Protein AF-A0A6G1IFL5-F1 (afdb_monomer)

Radius of gyration: 18.35 Å; Cα contacts (8 Å, |Δi|>4): 113; chains: 1; bounding box: 41×38×49 Å

Sequence (129 aa):
MLDAPTVITENIAAHLDHEDILNFRLVSHALRDRSLHAFAQRCFENVFLFLQPDALHDLEEIARHPKFAASVQKLTVSNDRIHAAIKPPAAEVVLEKCFAEIAMAQVDSDWDVTILTEVLSLLRNLKTV

Nearest PDB structures (foldseek):
  7pnw-assembly1_B  TM=2.676E-01  e=6.618E+00  Mus musculus
  3j9z-assembly1_SB  TM=1.979E-01  e=5.562E+00  Escherichia coli

Foldseek 3Di:
DPPDDLVVLLVVLLPDDPVRNVVQLVVDVVSVVSNVLSCLLVVACEAEAEPDPVRLVVLLVLLPDPRNLANHAHYHYDPDPCPPPDDDPPVCVVVVVVVVVVVVVPPPVCPSVVSVVVSVVSNPNYDDD

Structure (mmCIF, N/CA/C/O backbone):
data_AF-A0A6G1IFL5-F1
#
_entry.id   AF-A0A6G1IFL5-F1
#
loop_
_atom_site.group_PDB
_atom_site.id
_atom_site.type_symbol
_atom_site.label_atom_id
_atom_site.label_alt_id
_atom_site.label_comp_id
_atom_site.label_asym_id
_atom_site.label_entity_id
_atom_site.label_seq_id
_atom_site.pdbx_PDB_ins_code
_atom_site.Cartn_x
_atom_site.Cartn_y
_atom_site.Cartn_z
_atom_site.occupancy
_atom_site.B_iso_or_equiv
_atom_site.auth_seq_id
_atom_site.auth_comp_id
_atom_site.auth_asym_id
_atom_site.auth_atom_id
_atom_site.pdbx_PDB_model_num
ATOM 1 N N . MET A 1 1 ? -23.951 -6.718 13.924 1.00 55.25 1 MET A N 1
ATOM 2 C CA . MET A 1 1 ? -22.826 -5.834 13.549 1.00 55.25 1 MET A CA 1
ATOM 3 C C . MET A 1 1 ? -21.797 -5.935 14.668 1.00 55.25 1 MET A C 1
ATOM 5 O O . MET A 1 1 ? -22.212 -5.826 15.814 1.00 55.25 1 MET A O 1
ATOM 9 N N . LEU A 1 2 ? -20.526 -6.251 14.387 1.00 63.72 2 LEU A N 1
ATOM 10 C CA . LEU A 1 2 ? -19.499 -6.326 15.438 1.00 63.72 2 LEU A CA 1
ATOM 11 C C . LEU A 1 2 ? -19.177 -4.904 15.913 1.00 63.72 2 LEU A C 1
ATOM 13 O O . LEU A 1 2 ? -18.606 -4.119 15.158 1.00 63.72 2 LEU A O 1
ATOM 17 N N . ASP A 1 3 ? -19.536 -4.568 17.148 1.00 73.50 3 ASP A N 1
ATOM 18 C CA . ASP A 1 3 ? -19.325 -3.228 17.708 1.00 73.50 3 ASP A CA 1
ATOM 19 C C . ASP A 1 3 ? -17.993 -3.120 18.470 1.00 73.50 3 ASP A C 1
ATOM 21 O O . ASP A 1 3 ? -17.891 -2.557 19.556 1.00 73.50 3 ASP A O 1
ATOM 25 N N . ALA A 1 4 ? -16.946 -3.729 17.907 1.00 77.62 4 ALA A N 1
ATOM 26 C CA . ALA A 1 4 ? -15.619 -3.704 18.502 1.00 77.62 4 ALA A CA 1
ATOM 27 C C . ALA A 1 4 ? -14.980 -2.308 18.340 1.00 77.62 4 ALA A C 1
ATOM 29 O O . ALA A 1 4 ? -15.004 -1.759 17.231 1.00 77.62 4 ALA A O 1
ATOM 30 N N . PRO A 1 5 ? -14.364 -1.738 19.393 1.00 87.94 5 PRO A N 1
ATOM 31 C CA . PRO A 1 5 ? -13.596 -0.499 19.298 1.00 87.94 5 PRO A CA 1
ATOM 32 C C . PRO A 1 5 ? -12.544 -0.531 18.179 1.00 87.94 5 PRO A C 1
ATOM 34 O O . PRO A 1 5 ? -11.981 -1.587 17.874 1.00 87.94 5 PRO A O 1
ATOM 37 N N . THR A 1 6 ? -12.231 0.635 17.602 1.00 88.25 6 THR A N 1
ATOM 38 C CA . THR A 1 6 ? -11.237 0.772 16.519 1.00 88.25 6 THR A CA 1
ATOM 39 C C . THR A 1 6 ? -9.898 0.149 16.894 1.00 88.25 6 THR A C 1
ATOM 41 O O . THR A 1 6 ? -9.395 -0.671 16.141 1.00 88.25 6 THR A O 1
ATOM 44 N N . VAL A 1 7 ? -9.393 0.423 18.100 1.00 89.25 7 VAL A N 1
ATOM 45 C CA . VAL A 1 7 ? -8.111 -0.116 18.590 1.00 89.25 7 VAL A CA 1
ATOM 46 C C . VAL A 1 7 ? -8.089 -1.648 18.588 1.00 89.25 7 VAL A C 1
ATOM 48 O O . VAL A 1 7 ? -7.100 -2.263 18.204 1.00 89.25 7 VAL A O 1
ATOM 51 N N . ILE A 1 8 ? -9.195 -2.289 18.983 1.00 90.94 8 ILE A N 1
ATOM 52 C CA . ILE A 1 8 ? -9.294 -3.756 18.960 1.00 90.94 8 ILE A CA 1
ATOM 53 C C . ILE A 1 8 ? -9.325 -4.254 17.513 1.00 90.94 8 ILE A C 1
ATOM 55 O O . ILE A 1 8 ? -8.661 -5.230 17.180 1.00 90.94 8 ILE A O 1
ATOM 59 N N . THR A 1 9 ? -10.060 -3.561 16.644 1.00 91.31 9 THR A N 1
ATOM 60 C CA . THR A 1 9 ? -10.176 -3.903 15.220 1.00 91.31 9 THR A CA 1
ATOM 61 C C . THR A 1 9 ? -8.832 -3.789 14.494 1.00 91.31 9 THR A C 1
ATOM 63 O O . THR A 1 9 ? -8.488 -4.666 13.707 1.00 91.31 9 THR A O 1
ATOM 66 N N . GLU A 1 10 ? -8.056 -2.743 14.781 1.00 90.38 10 GLU A N 1
ATOM 67 C CA . GLU A 1 10 ? -6.705 -2.546 14.247 1.00 90.38 10 GLU A CA 1
ATOM 68 C C . GLU A 1 10 ? -5.745 -3.622 14.744 1.00 90.38 10 GLU A C 1
ATOM 70 O O . GLU A 1 10 ? -5.026 -4.205 13.938 1.00 90.38 10 GLU A O 1
ATOM 75 N N . ASN A 1 11 ? -5.784 -3.948 16.040 1.00 89.88 11 ASN A N 1
ATOM 76 C CA . ASN A 1 11 ? -4.959 -5.015 16.598 1.00 89.88 11 ASN A CA 1
ATOM 77 C C . ASN A 1 11 ? -5.277 -6.374 15.975 1.00 89.88 11 ASN A C 1
ATOM 79 O O . ASN A 1 11 ? -4.355 -7.116 15.658 1.00 89.88 11 ASN A O 1
ATOM 83 N N . ILE A 1 12 ? -6.555 -6.702 15.763 1.00 90.62 12 ILE A N 1
ATOM 84 C CA . ILE A 1 12 ? -6.931 -7.935 15.060 1.00 90.62 12 ILE A CA 1
ATOM 85 C C . ILE A 1 12 ? -6.359 -7.904 13.643 1.00 90.62 12 ILE A C 1
ATOM 87 O O . ILE A 1 12 ? -5.624 -8.813 13.271 1.00 90.62 12 ILE A O 1
ATOM 91 N N . ALA A 1 13 ? -6.626 -6.836 12.884 1.00 89.31 13 ALA A N 1
ATOM 92 C CA . ALA A 1 13 ? -6.159 -6.700 11.506 1.00 89.31 13 ALA A CA 1
ATOM 93 C C . ALA A 1 13 ? -4.629 -6.800 11.383 1.00 89.31 13 ALA A C 1
ATOM 95 O O . ALA A 1 13 ? -4.134 -7.392 10.429 1.00 89.31 13 ALA A O 1
ATOM 96 N N . ALA A 1 14 ? -3.879 -6.290 12.363 1.00 87.00 14 ALA A N 1
ATOM 97 C CA . ALA A 1 14 ? -2.423 -6.385 12.392 1.00 87.00 14 ALA A CA 1
ATOM 98 C C . ALA A 1 14 ? -1.904 -7.836 12.477 1.00 87.00 14 ALA A C 1
ATOM 100 O O . ALA A 1 14 ? -0.802 -8.099 12.000 1.00 87.00 14 ALA A O 1
ATOM 101 N N . HIS A 1 15 ? -2.689 -8.770 13.029 1.00 90.00 15 HIS A N 1
ATOM 102 C CA . HIS A 1 15 ? -2.304 -10.175 13.228 1.00 90.00 15 HIS A CA 1
ATOM 103 C C . HIS A 1 15 ? -2.894 -11.149 12.195 1.00 90.00 15 HIS A C 1
ATOM 105 O O . HIS A 1 15 ? -2.492 -12.309 12.178 1.00 90.00 15 HIS A O 1
ATOM 111 N N . LEU A 1 16 ? -3.821 -10.709 11.337 1.00 86.69 16 LEU A N 1
ATOM 112 C CA . LEU A 1 16 ? -4.363 -11.535 10.246 1.00 86.69 16 LEU A CA 1
ATOM 113 C C . LEU A 1 16 ? -3.301 -11.789 9.177 1.00 86.69 16 LEU A C 1
ATOM 115 O O . LEU A 1 16 ? -2.374 -11.001 9.055 1.00 86.69 16 LEU A O 1
ATOM 119 N N . ASP A 1 17 ? -3.387 -12.848 8.380 1.00 85.12 17 ASP A N 1
ATOM 120 C CA . ASP A 1 17 ? -2.519 -12.972 7.204 1.00 85.12 17 ASP A CA 1
ATOM 121 C C . ASP A 1 17 ? -2.990 -12.067 6.037 1.00 85.12 17 ASP A C 1
ATOM 123 O O . ASP A 1 17 ? -3.907 -11.254 6.186 1.00 85.12 17 ASP A O 1
ATOM 127 N N . HIS A 1 18 ? -2.303 -12.126 4.889 1.00 79.56 18 HIS A N 1
ATOM 128 C CA . HIS A 1 18 ? -2.622 -11.268 3.740 1.00 79.56 18 HIS A CA 1
ATOM 129 C C . HIS A 1 18 ? -3.994 -11.559 3.120 1.00 79.56 18 HIS A C 1
ATOM 131 O O . HIS A 1 18 ? -4.630 -10.637 2.613 1.00 79.56 18 HIS A O 1
ATOM 137 N N . GLU A 1 19 ? -4.451 -12.807 3.146 1.00 84.94 19 GLU A N 1
ATOM 138 C CA . GLU A 1 19 ? -5.742 -13.183 2.573 1.00 84.94 19 GLU A CA 1
ATOM 139 C C . GLU A 1 19 ? -6.868 -12.870 3.568 1.00 84.94 19 GLU A C 1
ATOM 141 O O . GLU A 1 19 ? -7.878 -12.247 3.226 1.00 84.94 19 GLU A O 1
ATOM 146 N N . ASP A 1 20 ? -6.642 -13.181 4.841 1.00 87.69 20 ASP A N 1
ATOM 147 C CA . ASP A 1 20 ? -7.577 -12.938 5.928 1.00 87.69 20 ASP A CA 1
ATOM 148 C C . ASP A 1 20 ? -7.852 -11.452 6.140 1.00 87.69 20 ASP A C 1
ATOM 150 O O . ASP A 1 20 ? -9.000 -11.074 6.376 1.00 87.69 20 ASP A O 1
ATOM 154 N N . ILE A 1 21 ? -6.846 -10.575 6.027 1.00 86.62 21 ILE A N 1
ATOM 155 C CA . ILE A 1 21 ? -7.070 -9.130 6.187 1.00 86.62 21 ILE A CA 1
ATOM 156 C C . ILE A 1 21 ? -7.964 -8.565 5.075 1.00 86.62 21 ILE A C 1
ATOM 158 O O . ILE A 1 21 ? -8.761 -7.657 5.329 1.00 86.62 21 ILE A O 1
ATOM 162 N N . LEU A 1 22 ? -7.886 -9.109 3.858 1.00 87.44 22 LEU A N 1
ATOM 163 C CA . LEU A 1 22 ? -8.767 -8.725 2.755 1.00 87.44 22 LEU A CA 1
ATOM 164 C C . LEU A 1 22 ? -10.190 -9.205 3.027 1.00 87.44 22 LEU A C 1
ATOM 166 O O . LEU A 1 22 ? -11.121 -8.396 3.017 1.00 87.44 22 LEU A O 1
ATOM 170 N N . ASN A 1 23 ? -10.345 -10.485 3.367 1.00 90.62 23 ASN A N 1
ATOM 171 C CA . ASN A 1 23 ? -11.636 -11.074 3.715 1.00 90.62 23 ASN A CA 1
ATOM 172 C C . ASN A 1 23 ? -12.297 -10.317 4.873 1.00 90.62 23 ASN A C 1
ATOM 174 O O . ASN A 1 23 ? -13.453 -9.905 4.775 1.00 90.62 23 ASN A O 1
ATOM 178 N N . PHE A 1 24 ? -11.540 -10.010 5.924 1.00 88.62 24 PHE A N 1
ATOM 179 C CA . PHE A 1 24 ? -11.983 -9.228 7.075 1.00 88.62 24 PHE A CA 1
ATOM 180 C C . PHE A 1 24 ? -12.533 -7.847 6.688 1.00 88.62 24 PHE A C 1
ATOM 182 O O . PHE A 1 24 ? -13.569 -7.409 7.196 1.00 88.62 24 PHE A O 1
ATOM 189 N N . ARG A 1 25 ? -11.878 -7.163 5.744 1.00 89.12 25 ARG A N 1
ATOM 190 C CA . ARG A 1 25 ? -12.291 -5.845 5.229 1.00 89.12 25 ARG A CA 1
ATOM 191 C C . ARG A 1 25 ? -13.489 -5.908 4.280 1.00 89.12 25 ARG A C 1
ATOM 193 O O . ARG A 1 25 ? -14.144 -4.884 4.062 1.00 89.12 25 ARG A O 1
ATOM 200 N N . LEU A 1 26 ? -13.780 -7.072 3.703 1.00 91.69 26 LEU A N 1
ATOM 201 C CA . LEU A 1 26 ? -14.953 -7.293 2.854 1.00 91.69 26 LEU A CA 1
ATOM 202 C C . LEU A 1 26 ? -16.223 -7.556 3.668 1.00 91.69 26 LEU A C 1
ATOM 204 O O . LEU A 1 26 ? -17.309 -7.228 3.198 1.00 91.69 26 LEU A O 1
ATOM 208 N N . VAL A 1 27 ? -16.099 -8.056 4.904 1.00 91.12 27 VAL A N 1
ATOM 209 C CA . VAL A 1 27 ? -17.249 -8.364 5.774 1.00 91.12 27 VAL A CA 1
ATOM 210 C C . VAL A 1 27 ? -18.129 -7.137 6.045 1.00 91.12 27 VAL A C 1
ATOM 212 O O . VAL A 1 27 ? -19.351 -7.260 6.103 1.00 91.12 27 VAL A O 1
ATOM 215 N N . SER A 1 28 ? -17.546 -5.947 6.245 1.00 90.94 28 SER A N 1
ATOM 216 C CA . SER A 1 28 ? -18.334 -4.715 6.406 1.00 90.94 28 SER A CA 1
ATOM 217 C C . SER A 1 28 ? -17.531 -3.434 6.172 1.00 90.94 28 SER A C 1
ATOM 219 O O . SER A 1 28 ? -16.324 -3.386 6.417 1.00 90.94 28 SER A O 1
ATOM 221 N N . HIS A 1 29 ? -18.233 -2.355 5.806 1.00 90.88 29 HIS A N 1
ATOM 222 C CA . HIS A 1 29 ? -17.657 -1.008 5.708 1.00 90.88 29 HIS A CA 1
ATOM 223 C C . HIS A 1 29 ? -17.023 -0.540 7.027 1.00 90.88 29 HIS A C 1
ATOM 225 O O . HIS A 1 29 ? -15.928 0.008 7.017 1.00 90.88 29 HIS A O 1
ATOM 231 N N . ALA A 1 30 ? -17.646 -0.839 8.172 1.00 90.81 30 ALA A N 1
ATOM 232 C CA . ALA A 1 30 ? -17.105 -0.458 9.476 1.00 90.81 30 ALA A CA 1
ATOM 233 C C . ALA A 1 30 ? -15.745 -1.118 9.760 1.00 90.81 30 ALA A C 1
ATOM 235 O O . ALA A 1 30 ? -14.819 -0.448 10.211 1.00 90.81 30 ALA A O 1
ATOM 236 N N . LEU A 1 31 ? -15.600 -2.417 9.468 1.00 90.19 31 LEU A N 1
ATOM 237 C CA . LEU A 1 31 ? -14.320 -3.116 9.622 1.00 90.19 31 LEU A CA 1
ATOM 238 C C . LEU A 1 31 ? -13.280 -2.605 8.626 1.00 90.19 31 LEU A C 1
ATOM 240 O O . LEU A 1 31 ? -12.119 -2.431 8.996 1.00 90.19 31 LEU A O 1
ATOM 244 N N . ARG A 1 32 ? -13.689 -2.305 7.388 1.00 90.69 32 ARG A N 1
ATOM 245 C CA . ARG A 1 32 ? -12.820 -1.695 6.374 1.00 90.69 32 ARG A CA 1
ATOM 246 C C . ARG A 1 32 ? -12.241 -0.363 6.842 1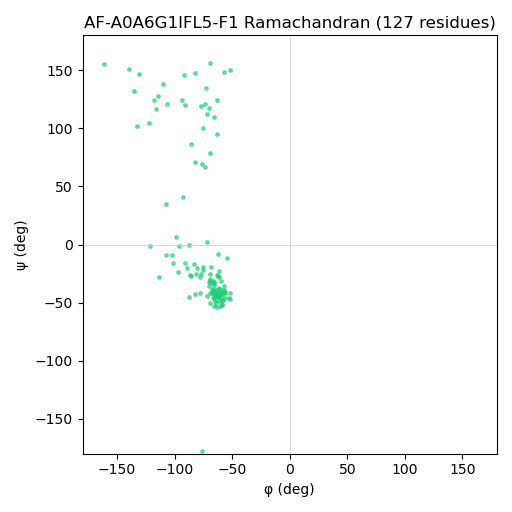.00 90.69 32 ARG A C 1
ATOM 248 O O . ARG A 1 32 ? -11.032 -0.160 6.725 1.00 90.69 32 ARG A O 1
ATOM 255 N N . ASP A 1 33 ? -13.078 0.513 7.383 1.00 90.88 33 ASP A N 1
ATOM 256 C CA . ASP A 1 33 ? -12.663 1.847 7.815 1.00 90.88 33 ASP A CA 1
ATOM 257 C C . ASP A 1 33 ? -11.805 1.785 9.078 1.00 90.88 33 ASP A C 1
ATOM 259 O O . ASP A 1 33 ? -10.753 2.421 9.143 1.00 90.88 33 ASP A O 1
ATOM 263 N N . ARG A 1 34 ? -12.213 0.969 10.058 1.00 91.50 34 ARG A N 1
ATOM 264 C CA . ARG A 1 34 ? -11.499 0.816 11.333 1.00 91.50 34 ARG A CA 1
ATOM 265 C C . ARG A 1 34 ? -10.146 0.124 11.179 1.00 91.50 34 ARG A C 1
ATOM 267 O O . ARG A 1 34 ? -9.229 0.465 11.899 1.00 91.50 34 ARG A O 1
ATOM 274 N N . SER A 1 35 ? -9.996 -0.818 10.248 1.00 91.19 35 SER A N 1
ATOM 275 C CA . SER A 1 35 ? -8.713 -1.507 10.004 1.00 91.19 35 SER A CA 1
ATOM 276 C C . SER A 1 35 ? -7.798 -0.784 9.013 1.00 91.19 35 SER A C 1
ATOM 278 O O . SER A 1 35 ? -6.721 -1.282 8.696 1.00 91.19 35 SER A O 1
ATOM 280 N N . LEU A 1 36 ? -8.225 0.359 8.468 1.00 90.38 36 LEU A N 1
ATOM 281 C CA . LEU A 1 36 ? -7.563 0.995 7.331 1.00 90.38 36 LEU A CA 1
ATOM 282 C C . LEU A 1 36 ? -6.119 1.394 7.614 1.00 90.38 36 LEU A C 1
ATOM 284 O O . LEU A 1 36 ? -5.290 1.260 6.722 1.00 90.38 36 LEU A O 1
ATOM 288 N N . HIS A 1 37 ? -5.819 1.858 8.826 1.00 91.06 37 HIS A N 1
ATOM 289 C CA . HIS A 1 37 ? -4.460 2.228 9.200 1.00 91.06 37 HIS A CA 1
ATOM 290 C C . HIS A 1 37 ? -3.530 1.008 9.231 1.00 91.06 37 HIS A C 1
ATOM 292 O O . HIS A 1 37 ? -2.525 0.994 8.524 1.00 91.06 37 HIS A O 1
ATOM 298 N N . ALA A 1 38 ? -3.917 -0.040 9.967 1.00 88.31 38 ALA A N 1
ATOM 299 C CA . ALA A 1 38 ? -3.158 -1.287 10.060 1.00 88.31 38 ALA A CA 1
ATOM 300 C C . ALA A 1 38 ? -2.974 -1.957 8.686 1.00 88.31 38 ALA A C 1
ATOM 302 O O . ALA A 1 38 ? -1.877 -2.395 8.346 1.00 88.31 38 ALA A O 1
ATOM 303 N N . PHE A 1 39 ? -4.030 -1.980 7.865 1.00 89.88 39 PHE A N 1
ATOM 304 C CA . PHE A 1 39 ? -3.967 -2.475 6.490 1.00 89.88 39 PHE A CA 1
ATOM 305 C C . PHE A 1 39 ? -2.993 -1.657 5.640 1.00 89.88 39 PHE A C 1
ATOM 307 O O . PHE A 1 39 ? -2.145 -2.225 4.959 1.00 89.88 39 PHE A O 1
ATOM 314 N N . ALA A 1 40 ? -3.094 -0.326 5.692 1.00 88.75 40 ALA A N 1
ATOM 315 C CA . ALA A 1 40 ? -2.281 0.543 4.857 1.00 88.75 40 ALA A CA 1
ATOM 316 C C . ALA A 1 40 ? -0.790 0.441 5.196 1.00 88.75 40 ALA A C 1
ATOM 318 O O . ALA A 1 40 ? 0.026 0.304 4.288 1.00 88.75 40 ALA A O 1
ATOM 319 N N . GLN A 1 41 ? -0.442 0.442 6.487 1.00 87.44 41 GLN A N 1
ATOM 320 C CA . GLN A 1 41 ? 0.935 0.220 6.924 1.00 87.44 41 GLN A CA 1
ATOM 321 C C . GLN A 1 41 ? 1.441 -1.134 6.436 1.00 87.44 41 GLN A C 1
ATOM 323 O O . GLN A 1 41 ? 2.457 -1.209 5.762 1.00 87.44 41 GLN A O 1
ATOM 328 N N . ARG A 1 42 ? 0.705 -2.212 6.692 1.00 84.31 42 ARG A N 1
ATOM 329 C CA . ARG A 1 42 ? 1.201 -3.549 6.379 1.00 84.31 42 ARG A CA 1
ATOM 330 C C . ARG A 1 42 ? 1.338 -3.830 4.881 1.00 84.31 42 ARG A C 1
ATOM 332 O O . ARG A 1 42 ? 2.289 -4.489 4.475 1.00 84.31 42 ARG A O 1
ATOM 339 N N . CYS A 1 43 ? 0.378 -3.385 4.076 1.00 84.62 43 CYS A N 1
ATOM 340 C CA . CYS A 1 43 ? 0.339 -3.698 2.649 1.00 84.62 43 CYS A CA 1
ATOM 341 C C . CYS A 1 43 ? 1.149 -2.723 1.794 1.00 84.62 43 CYS A C 1
ATOM 343 O O . CYS A 1 43 ? 1.595 -3.114 0.721 1.00 84.62 43 CYS A O 1
ATOM 345 N N . PHE A 1 44 ? 1.335 -1.478 2.244 1.00 89.25 44 PHE A N 1
ATOM 346 C CA . PHE A 1 44 ? 1.951 -0.436 1.422 1.00 89.25 44 PHE A CA 1
ATOM 347 C C . PHE A 1 44 ? 3.21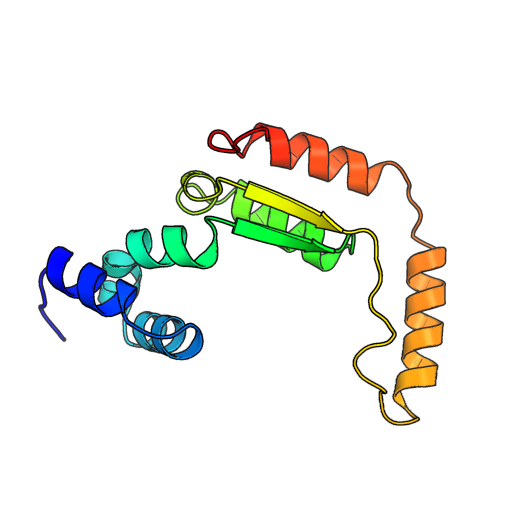8 0.170 2.022 1.00 89.25 44 PHE A C 1
ATOM 349 O O . PHE A 1 44 ? 3.829 0.989 1.350 1.00 89.25 44 PHE A O 1
ATOM 356 N N . GLU A 1 45 ? 3.675 -0.223 3.220 1.00 88.75 45 GLU A N 1
ATOM 357 C CA . GLU A 1 45 ? 4.952 0.272 3.767 1.00 88.75 45 GLU A CA 1
ATOM 358 C C . GLU A 1 45 ? 6.134 0.004 2.833 1.00 88.75 45 GLU A C 1
ATOM 360 O O . GLU A 1 45 ? 6.970 0.889 2.624 1.00 88.75 45 GLU A O 1
ATOM 365 N N . ASN A 1 46 ? 6.160 -1.183 2.226 1.00 87.88 46 ASN A N 1
ATOM 366 C CA . ASN A 1 46 ? 7.146 -1.577 1.231 1.00 87.88 46 ASN A CA 1
ATOM 367 C C . ASN A 1 46 ? 6.428 -1.958 -0.065 1.00 87.88 46 ASN A C 1
ATOM 369 O O . ASN A 1 46 ? 5.854 -3.041 -0.158 1.00 87.88 46 ASN A O 1
ATOM 373 N N . VAL A 1 47 ? 6.481 -1.083 -1.066 1.00 86.75 47 VAL A N 1
ATOM 374 C CA . VAL A 1 47 ? 5.937 -1.356 -2.399 1.00 86.75 47 VAL A CA 1
ATOM 375 C C . VAL A 1 47 ? 7.055 -1.899 -3.279 1.00 86.75 47 VAL A C 1
ATOM 377 O O . VAL A 1 47 ? 8.104 -1.271 -3.436 1.00 86.75 47 VAL A O 1
ATOM 380 N N . PHE A 1 48 ? 6.832 -3.078 -3.846 1.00 84.88 48 PHE A N 1
ATOM 381 C CA . PHE A 1 48 ? 7.704 -3.684 -4.842 1.00 84.88 48 PHE A CA 1
ATOM 382 C C . PHE A 1 48 ? 6.938 -3.774 -6.157 1.00 84.88 48 PHE A C 1
ATOM 384 O O . PHE A 1 48 ? 5.831 -4.309 -6.175 1.00 84.88 48 PHE A O 1
ATOM 391 N N . LEU A 1 49 ? 7.519 -3.268 -7.241 1.00 81.75 49 LEU A N 1
ATOM 392 C CA . LEU A 1 49 ? 6.900 -3.329 -8.560 1.00 81.75 49 LEU A CA 1
ATOM 393 C C . LEU A 1 49 ? 7.915 -3.647 -9.648 1.00 81.75 49 LEU A C 1
ATOM 395 O O . LEU A 1 49 ? 9.095 -3.297 -9.560 1.00 81.75 49 LEU A O 1
ATOM 399 N N . PHE A 1 50 ? 7.413 -4.289 -10.694 1.00 80.44 50 PHE A N 1
ATO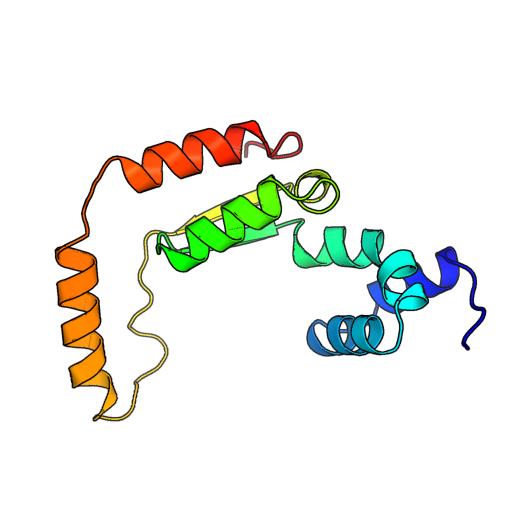M 400 C CA . PHE A 1 50 ? 8.118 -4.438 -11.956 1.00 80.44 50 PHE A CA 1
ATOM 401 C C . PHE A 1 50 ? 7.742 -3.279 -12.880 1.00 80.44 50 PHE A C 1
ATOM 403 O O . PHE A 1 50 ? 6.605 -2.817 -12.835 1.00 80.44 50 PHE A O 1
ATOM 410 N N . LEU A 1 51 ? 8.672 -2.814 -13.717 1.00 78.38 51 LEU A N 1
ATOM 411 C CA . LEU A 1 51 ? 8.394 -1.801 -14.746 1.00 78.38 51 LEU A CA 1
ATOM 412 C C . LEU A 1 51 ? 7.498 -2.384 -15.848 1.00 78.38 51 LEU A C 1
ATOM 414 O O . LEU A 1 51 ? 7.954 -2.808 -16.908 1.00 78.38 51 LEU A O 1
ATOM 418 N N . GLN A 1 52 ? 6.208 -2.468 -15.546 1.00 80.19 52 GLN A N 1
ATOM 419 C CA . GLN A 1 52 ? 5.144 -2.900 -16.438 1.00 80.19 52 GLN A CA 1
ATOM 420 C C . GLN A 1 52 ? 4.006 -1.874 -16.364 1.00 80.19 52 GLN A C 1
ATOM 422 O O . GLN A 1 52 ? 3.775 -1.332 -15.281 1.00 80.19 52 GLN A O 1
ATOM 427 N N . PRO A 1 53 ? 3.270 -1.634 -17.465 1.00 79.12 53 PRO A N 1
ATOM 428 C CA . PRO A 1 53 ? 2.216 -0.620 -17.498 1.00 79.12 53 PRO A CA 1
ATOM 429 C C . PRO A 1 53 ? 1.193 -0.754 -16.362 1.00 79.12 53 PRO A C 1
ATOM 431 O O . PRO A 1 53 ? 0.923 0.224 -15.671 1.00 79.12 53 PRO A O 1
ATOM 434 N N . ASP A 1 54 ? 0.699 -1.969 -16.108 1.00 79.69 54 ASP A N 1
ATOM 435 C CA . ASP A 1 54 ? -0.297 -2.221 -15.056 1.00 79.69 54 ASP A CA 1
ATOM 436 C C . ASP A 1 54 ? 0.263 -1.924 -13.657 1.00 79.69 54 ASP A C 1
ATOM 438 O O . ASP A 1 54 ? -0.385 -1.280 -12.839 1.00 79.69 54 ASP A O 1
ATOM 442 N N . ALA A 1 55 ? 1.515 -2.307 -13.399 1.00 79.19 55 ALA A N 1
ATOM 443 C CA . ALA A 1 55 ? 2.160 -2.073 -12.110 1.00 79.19 55 ALA A CA 1
ATOM 444 C C . ALA A 1 55 ? 2.468 -0.583 -11.862 1.00 79.19 55 ALA A C 1
ATOM 446 O O . ALA A 1 55 ? 2.439 -0.120 -10.720 1.00 79.19 55 ALA A O 1
ATOM 447 N N . LEU A 1 56 ? 2.757 0.178 -12.923 1.00 84.12 56 LEU A N 1
ATOM 448 C CA . LEU A 1 56 ? 2.902 1.633 -12.851 1.00 84.12 56 LEU A CA 1
ATOM 449 C C . LEU A 1 56 ? 1.557 2.323 -12.608 1.00 84.12 56 LEU A C 1
ATOM 451 O O . LEU A 1 56 ? 1.510 3.296 -11.855 1.00 84.12 56 LEU A O 1
ATOM 455 N N . HIS A 1 57 ? 0.475 1.799 -13.183 1.00 85.88 57 HIS A N 1
ATOM 456 C CA . HIS A 1 57 ? -0.875 2.283 -12.917 1.00 85.88 57 HIS A CA 1
ATOM 457 C C . HIS A 1 57 ? -1.300 2.022 -11.463 1.00 85.88 57 HIS A C 1
ATOM 459 O O . HIS A 1 57 ? -1.724 2.949 -10.776 1.00 85.88 57 HIS A O 1
ATOM 465 N N . ASP A 1 58 ? -1.084 0.811 -10.944 1.00 85.38 58 ASP A N 1
ATOM 466 C CA . ASP A 1 58 ? -1.361 0.481 -9.539 1.00 85.38 58 ASP A CA 1
ATOM 467 C C . ASP A 1 58 ? -0.575 1.395 -8.582 1.00 85.38 58 ASP A C 1
ATOM 469 O O . ASP A 1 58 ? -1.095 1.889 -7.576 1.00 85.38 58 ASP A O 1
ATOM 473 N N . LEU A 1 59 ? 0.694 1.663 -8.905 1.00 87.81 59 LEU A N 1
ATOM 474 C CA . LEU A 1 59 ? 1.532 2.582 -8.141 1.00 87.81 59 LEU A CA 1
ATOM 475 C C . LEU A 1 59 ? 0.979 4.016 -8.163 1.00 87.81 59 LEU A C 1
ATOM 477 O O . LEU A 1 59 ? 0.980 4.693 -7.131 1.00 87.81 59 LEU A O 1
ATOM 481 N N . GLU A 1 60 ? 0.509 4.481 -9.317 1.00 89.62 60 GLU A N 1
ATOM 482 C CA . GLU A 1 60 ? -0.124 5.788 -9.482 1.00 89.62 60 GLU A CA 1
ATOM 483 C C . GLU A 1 60 ? -1.396 5.910 -8.624 1.00 89.62 60 GLU A C 1
ATOM 485 O O . GLU A 1 60 ? -1.577 6.909 -7.917 1.00 89.62 60 GLU A O 1
ATOM 490 N N . GLU A 1 61 ? -2.241 4.876 -8.597 1.00 89.81 61 GLU A N 1
ATOM 491 C CA . GLU A 1 61 ? -3.428 4.830 -7.736 1.00 89.81 61 GLU A CA 1
ATOM 492 C C . GLU A 1 61 ? -3.064 4.867 -6.244 1.00 89.81 61 GLU A C 1
ATOM 494 O O . GLU A 1 61 ? -3.644 5.643 -5.472 1.00 89.81 61 GLU A O 1
ATOM 499 N N . ILE A 1 62 ? -2.060 4.084 -5.829 1.00 89.25 62 ILE A N 1
ATOM 500 C CA . ILE A 1 62 ? -1.551 4.080 -4.449 1.00 89.25 62 ILE A CA 1
ATOM 501 C C . ILE A 1 62 ? -1.047 5.474 -4.059 1.00 89.25 62 ILE A C 1
ATOM 503 O O . ILE A 1 62 ? -1.373 5.963 -2.971 1.00 89.25 62 ILE A O 1
ATOM 507 N N . ALA A 1 63 ? -0.281 6.125 -4.936 1.00 89.88 63 ALA A N 1
ATOM 508 C CA . ALA A 1 63 ? 0.324 7.429 -4.684 1.00 89.88 63 ALA A CA 1
ATOM 509 C C . ALA A 1 63 ? -0.694 8.576 -4.629 1.00 89.88 63 ALA A C 1
ATOM 511 O O . ALA A 1 63 ? -0.500 9.540 -3.886 1.00 89.88 63 ALA A O 1
ATOM 512 N N . ARG A 1 64 ? -1.812 8.471 -5.355 1.00 91.88 64 ARG A N 1
ATOM 513 C CA . ARG A 1 64 ? -2.924 9.431 -5.261 1.00 91.88 64 ARG A CA 1
ATOM 514 C C . ARG A 1 64 ? -3.838 9.169 -4.067 1.00 91.88 64 ARG A C 1
ATOM 516 O O . ARG A 1 64 ? -4.551 10.076 -3.630 1.00 91.88 64 ARG A O 1
ATOM 523 N N . HIS A 1 65 ? -3.825 7.961 -3.503 1.00 90.94 65 HIS A N 1
ATOM 524 C CA . HIS A 1 65 ? -4.687 7.630 -2.378 1.00 90.94 65 HIS A CA 1
ATOM 525 C C . HIS A 1 65 ? -4.158 8.230 -1.056 1.00 90.94 65 HIS A C 1
ATOM 527 O O . HIS A 1 65 ? -3.100 7.825 -0.564 1.00 90.94 65 HIS A O 1
ATOM 533 N N . PRO A 1 66 ? -4.917 9.117 -0.378 1.00 86.38 66 PRO A N 1
ATOM 534 C CA . PRO A 1 66 ? -4.402 9.952 0.715 1.00 86.38 66 PRO A CA 1
ATOM 535 C C . PRO A 1 66 ? -3.893 9.164 1.929 1.00 86.38 66 PRO A C 1
ATOM 537 O O . PRO A 1 66 ? -3.029 9.640 2.660 1.00 86.38 66 PRO A O 1
ATOM 540 N N . LYS A 1 67 ? -4.421 7.955 2.161 1.00 85.38 67 LYS A N 1
ATOM 541 C CA . LYS A 1 67 ? -4.007 7.091 3.280 1.00 85.38 67 LYS A CA 1
ATOM 542 C C . LYS A 1 67 ? -2.969 6.037 2.885 1.00 85.38 67 LYS A C 1
ATOM 544 O O . LYS A 1 67 ? -2.240 5.568 3.755 1.00 85.38 67 LYS A O 1
ATOM 549 N N . PHE A 1 68 ? -2.896 5.659 1.606 1.00 89.62 68 PHE A N 1
ATOM 550 C CA . PHE A 1 68 ? -1.938 4.641 1.155 1.00 89.62 68 PHE A CA 1
ATOM 551 C C . PHE A 1 68 ? -0.607 5.288 0.809 1.00 89.62 68 PHE A C 1
ATOM 553 O O . PHE A 1 68 ? 0.403 4.853 1.345 1.00 89.62 68 PHE A O 1
ATOM 560 N N . ALA A 1 69 ? -0.617 6.408 0.082 1.00 89.75 69 ALA A N 1
ATOM 561 C CA . ALA A 1 69 ? 0.573 7.208 -0.195 1.00 89.75 69 ALA A CA 1
ATOM 562 C C . ALA A 1 69 ? 1.354 7.572 1.078 1.00 89.75 69 ALA A C 1
ATOM 564 O O . ALA A 1 69 ? 2.574 7.457 1.125 1.00 89.75 69 ALA A O 1
ATOM 565 N N . ALA A 1 70 ? 0.643 7.947 2.149 1.00 90.62 70 ALA A N 1
ATOM 566 C CA . ALA A 1 70 ? 1.245 8.255 3.447 1.00 90.62 70 ALA A CA 1
ATOM 567 C C . ALA A 1 70 ? 1.844 7.026 4.156 1.00 90.62 70 ALA A C 1
ATOM 569 O O . ALA A 1 70 ? 2.651 7.179 5.069 1.00 90.62 70 ALA A O 1
ATOM 570 N N . SER A 1 71 ? 1.441 5.818 3.773 1.00 89.62 71 SER A N 1
ATOM 571 C CA . SER A 1 71 ? 1.958 4.585 4.366 1.00 89.62 71 SER A CA 1
ATOM 572 C C . SER A 1 71 ? 3.206 4.079 3.646 1.00 89.62 71 SER A C 1
ATOM 574 O O . SER A 1 71 ? 3.975 3.354 4.264 1.00 89.62 71 SER A O 1
ATOM 576 N N . VAL A 1 72 ? 3.445 4.499 2.397 1.00 90.75 72 VAL A N 1
ATOM 577 C CA . VAL A 1 72 ? 4.607 4.088 1.596 1.00 90.75 72 VAL A CA 1
ATOM 578 C C . VAL A 1 72 ? 5.890 4.701 2.139 1.00 90.75 72 VAL A C 1
ATOM 580 O O . VAL A 1 72 ? 6.068 5.919 2.137 1.00 90.75 72 VAL A O 1
ATOM 583 N N . GLN A 1 73 ? 6.803 3.837 2.584 1.00 92.38 73 GLN A N 1
ATOM 584 C CA . GLN A 1 73 ? 8.115 4.229 3.101 1.00 92.38 73 GLN A CA 1
ATOM 585 C C . GLN A 1 73 ? 9.259 3.755 2.214 1.00 92.38 73 GLN A C 1
ATOM 587 O O . GLN A 1 73 ? 10.314 4.386 2.188 1.00 92.38 73 GLN A O 1
ATOM 592 N N . LYS A 1 74 ? 9.069 2.652 1.491 1.00 90.12 74 LYS A N 1
ATOM 593 C CA . LYS A 1 74 ? 10.067 2.096 0.586 1.00 90.12 74 LYS A CA 1
ATOM 594 C C . LYS A 1 74 ? 9.408 1.704 -0.725 1.00 90.12 74 LYS A C 1
ATOM 596 O O . LYS A 1 74 ? 8.402 1.001 -0.731 1.00 90.12 74 LYS A O 1
ATOM 601 N N . LEU A 1 75 ? 10.026 2.119 -1.823 1.00 87.75 75 LEU A N 1
ATOM 602 C CA . LEU A 1 75 ? 9.666 1.723 -3.175 1.00 87.75 75 LEU A CA 1
ATOM 603 C C . LEU A 1 75 ? 10.852 0.977 -3.779 1.00 87.75 75 LEU A C 1
ATOM 605 O O . LEU A 1 75 ? 11.968 1.490 -3.796 1.00 87.75 75 LEU A O 1
ATOM 609 N N . THR A 1 76 ? 10.624 -0.246 -4.239 1.00 84.94 76 THR A N 1
ATOM 610 C CA . THR A 1 76 ? 11.616 -1.035 -4.972 1.00 84.94 76 THR A CA 1
ATOM 611 C C . THR A 1 76 ? 11.092 -1.266 -6.377 1.00 84.94 76 THR A C 1
ATOM 613 O O . THR A 1 76 ? 10.054 -1.897 -6.557 1.00 84.94 76 THR A O 1
ATOM 616 N N . VAL A 1 77 ? 11.816 -0.737 -7.358 1.00 81.00 77 VAL A N 1
ATOM 617 C CA . VAL A 1 77 ? 11.489 -0.869 -8.776 1.00 81.00 77 VAL A CA 1
ATOM 618 C C . VAL A 1 77 ? 12.470 -1.854 -9.390 1.00 81.00 77 VAL A C 1
ATOM 620 O O . VAL A 1 77 ? 13.680 -1.639 -9.331 1.00 81.00 77 VAL A O 1
ATOM 623 N N . SER A 1 78 ? 11.951 -2.939 -9.954 1.00 77.12 78 SER A N 1
ATOM 624 C CA . SER A 1 78 ? 12.747 -3.917 -10.689 1.00 77.12 78 SER A CA 1
ATOM 625 C C . SER A 1 78 ? 12.439 -3.847 -12.181 1.00 77.12 78 SER A C 1
ATOM 627 O O . SER A 1 78 ? 11.281 -3.755 -12.585 1.00 77.12 78 SER A O 1
ATOM 629 N N . ASN A 1 79 ? 13.481 -3.922 -13.006 1.00 68.56 79 ASN A N 1
ATOM 630 C CA . ASN A 1 79 ? 13.350 -4.117 -14.452 1.00 68.56 79 ASN A CA 1
ATOM 631 C C . ASN A 1 79 ? 13.500 -5.600 -14.847 1.00 68.56 79 ASN A C 1
ATOM 633 O O . ASN A 1 79 ? 13.399 -5.965 -16.018 1.00 68.56 79 ASN A O 1
ATOM 637 N N . ASP A 1 80 ? 13.749 -6.479 -13.874 1.00 60.28 80 ASP A N 1
ATOM 638 C CA . ASP A 1 80 ? 13.907 -7.898 -14.151 1.00 60.28 80 ASP A CA 1
ATOM 639 C C . ASP A 1 80 ? 12.532 -8.501 -14.413 1.00 60.28 80 ASP A C 1
ATOM 641 O O . ASP A 1 80 ? 11.775 -8.814 -13.494 1.00 60.28 80 ASP A O 1
ATOM 645 N N . ARG A 1 81 ? 12.206 -8.694 -15.693 1.00 53.16 81 ARG A N 1
ATOM 646 C CA . ARG A 1 81 ? 11.114 -9.579 -16.096 1.00 53.16 81 ARG A CA 1
ATOM 647 C C . ARG A 1 81 ? 11.501 -10.986 -15.644 1.00 53.16 81 ARG A C 1
ATOM 649 O O . ARG A 1 81 ? 12.235 -11.679 -16.349 1.00 53.16 81 ARG A O 1
ATOM 656 N N . ILE A 1 82 ? 11.049 -11.428 -14.470 1.00 49.00 82 ILE A N 1
ATOM 657 C CA . ILE A 1 82 ? 11.219 -12.822 -14.038 1.00 49.00 82 ILE A CA 1
ATOM 658 C C . ILE A 1 82 ? 10.239 -13.691 -14.848 1.00 49.00 82 ILE A C 1
ATOM 660 O O . ILE A 1 82 ? 9.312 -14.287 -14.317 1.00 49.00 82 ILE A O 1
ATOM 664 N N . HIS A 1 83 ? 10.463 -13.787 -16.160 1.00 46.25 83 HIS A N 1
ATOM 665 C CA . HIS A 1 83 ? 9.764 -14.696 -17.079 1.00 46.25 83 HIS A CA 1
ATOM 666 C C . HIS A 1 83 ? 10.174 -16.165 -16.880 1.00 46.25 83 HIS A C 1
ATOM 668 O O . HIS A 1 83 ? 9.728 -17.051 -17.595 1.00 46.25 83 HIS A O 1
ATOM 674 N N . ALA A 1 84 ? 11.051 -16.457 -15.914 1.00 42.97 84 ALA A N 1
ATOM 675 C CA . ALA A 1 84 ? 11.661 -17.777 -15.761 1.00 42.97 84 ALA A CA 1
ATOM 676 C C . ALA A 1 84 ? 11.149 -18.601 -14.565 1.00 42.97 84 ALA A C 1
ATOM 678 O O . ALA A 1 84 ? 11.502 -19.775 -14.463 1.00 42.97 84 ALA A O 1
ATOM 679 N N . ALA A 1 85 ? 10.345 -18.042 -13.652 1.00 42.28 85 ALA A N 1
ATOM 680 C CA . ALA A 1 85 ? 9.985 -1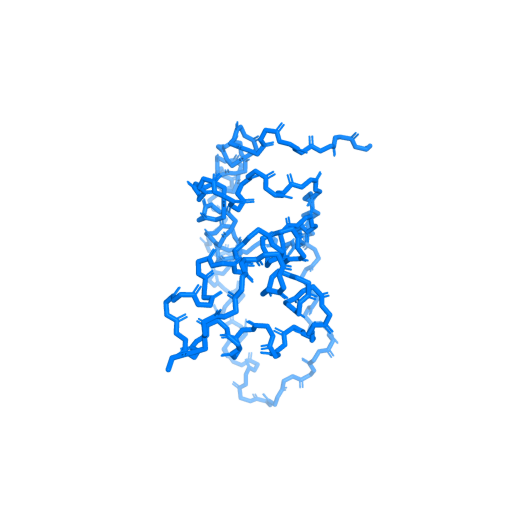8.754 -12.417 1.00 42.28 85 ALA A CA 1
ATOM 681 C C . ALA A 1 85 ? 8.702 -19.598 -12.511 1.00 42.28 85 ALA A C 1
ATOM 683 O O . ALA A 1 85 ? 8.497 -20.480 -11.680 1.00 42.28 85 ALA A O 1
ATOM 684 N N . ILE A 1 86 ? 7.855 -19.384 -13.521 1.00 48.09 86 ILE A N 1
ATOM 685 C CA . ILE A 1 86 ? 6.623 -20.159 -13.702 1.00 48.09 86 ILE A CA 1
ATOM 686 C C . ILE A 1 86 ? 6.559 -20.578 -15.163 1.00 48.09 86 ILE A C 1
ATOM 688 O O . ILE A 1 86 ? 6.262 -19.775 -16.033 1.00 48.09 86 ILE A O 1
ATOM 692 N N . LYS A 1 87 ? 6.895 -21.839 -15.437 1.00 38.22 87 LYS A N 1
ATOM 693 C CA . LYS A 1 87 ? 6.792 -22.439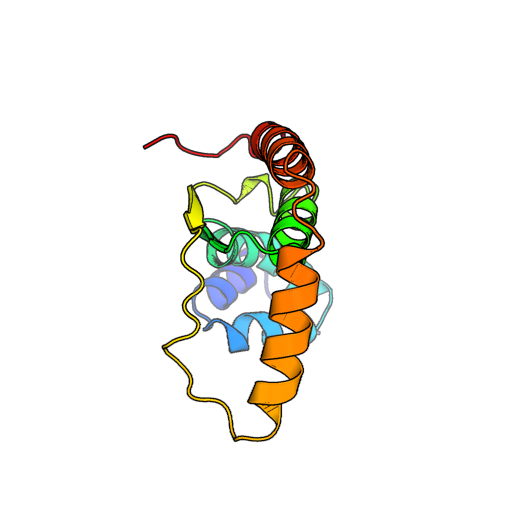 -16.769 1.00 38.22 87 LYS A CA 1
ATOM 694 C C . LYS A 1 87 ? 5.301 -22.502 -17.149 1.00 38.22 87 LYS A C 1
ATOM 696 O O . LYS A 1 87 ? 4.598 -23.315 -16.543 1.00 38.22 87 LYS A O 1
ATOM 701 N N . PRO A 1 88 ? 4.800 -21.704 -18.104 1.00 43.91 88 PRO A N 1
ATOM 702 C CA . PRO A 1 88 ? 3.389 -21.733 -18.449 1.00 43.91 88 PRO A CA 1
ATOM 703 C C . PRO A 1 88 ? 3.112 -22.895 -19.431 1.00 43.91 88 PRO A C 1
ATOM 705 O O . PRO A 1 88 ? 4.001 -23.270 -20.211 1.00 43.91 88 PRO A O 1
ATOM 708 N N . PRO A 1 89 ? 1.932 -23.545 -19.405 1.00 43.72 89 PRO A N 1
ATOM 709 C CA . PRO A 1 89 ? 1.547 -24.546 -20.400 1.00 43.72 89 PRO A CA 1
ATOM 710 C C . PRO A 1 89 ? 1.587 -23.981 -21.831 1.00 43.72 89 PRO A C 1
ATOM 712 O O . PRO A 1 89 ? 1.312 -22.814 -22.075 1.00 43.72 89 PRO A O 1
ATOM 715 N N . ALA A 1 90 ? 1.898 -24.838 -22.808 1.00 50.75 90 ALA A N 1
ATOM 716 C CA . ALA A 1 90 ? 2.285 -24.479 -24.183 1.00 50.75 90 ALA A CA 1
ATOM 717 C C . ALA A 1 90 ? 1.321 -23.567 -24.988 1.00 50.75 90 ALA A C 1
ATOM 719 O O . ALA A 1 90 ? 1.715 -23.068 -26.040 1.00 50.75 90 ALA A O 1
ATOM 720 N N . ALA A 1 91 ? 0.090 -23.328 -24.522 1.00 50.50 91 ALA A N 1
ATOM 721 C CA . ALA A 1 91 ? -0.841 -22.366 -25.119 1.00 50.50 91 ALA A CA 1
ATOM 722 C C . ALA A 1 91 ? -0.516 -20.900 -24.755 1.00 50.50 91 ALA A C 1
ATOM 724 O O . ALA A 1 91 ? -0.772 -20.000 -25.552 1.00 50.50 91 ALA A O 1
ATOM 725 N N . GLU A 1 92 ? 0.109 -20.656 -23.600 1.00 47.22 92 GLU A N 1
ATOM 726 C CA . GLU A 1 92 ? 0.518 -19.318 -23.146 1.00 47.22 92 GLU A CA 1
ATOM 727 C C . GLU A 1 92 ? 1.760 -18.795 -23.874 1.00 47.22 92 GLU A C 1
ATOM 729 O O . GLU A 1 92 ? 1.904 -17.589 -24.017 1.00 47.22 92 GLU A O 1
ATOM 734 N N . VAL A 1 93 ? 2.590 -19.668 -24.456 1.00 49.78 93 VAL A N 1
ATOM 735 C CA . VAL A 1 93 ? 3.785 -19.276 -25.236 1.00 49.78 93 VAL A CA 1
ATOM 736 C C . VAL A 1 93 ? 3.421 -18.437 -26.474 1.00 49.78 93 VAL A C 1
ATOM 738 O O . VAL A 1 93 ? 4.215 -17.621 -26.943 1.00 49.78 93 VAL A O 1
ATOM 741 N N . VAL A 1 94 ? 2.214 -18.622 -27.023 1.00 48.00 94 VAL A N 1
ATOM 742 C CA . VAL A 1 94 ? 1.720 -17.824 -28.159 1.00 48.00 94 VAL A CA 1
ATOM 743 C C . VAL A 1 94 ? 1.249 -16.444 -27.691 1.00 48.00 94 VAL A C 1
ATOM 745 O O . VAL A 1 94 ? 1.586 -15.448 -28.325 1.00 48.00 94 VAL A O 1
ATOM 748 N N . LEU A 1 95 ? 0.548 -16.367 -26.554 1.00 49.19 95 LEU A N 1
ATOM 749 C CA . LEU A 1 95 ? 0.164 -15.094 -25.934 1.00 49.19 95 LEU A CA 1
ATOM 750 C C . LEU A 1 95 ? 1.383 -14.308 -25.447 1.00 49.19 95 LEU A C 1
ATOM 752 O O . LEU A 1 95 ? 1.432 -13.099 -25.621 1.00 49.19 95 LEU A O 1
ATOM 756 N N . GLU A 1 96 ? 2.389 -14.981 -24.901 1.00 47.56 96 GLU A N 1
ATOM 757 C CA . GLU A 1 96 ? 3.625 -14.376 -24.407 1.00 47.56 96 GLU A CA 1
ATOM 758 C C . GLU A 1 96 ? 4.447 -13.749 -25.539 1.00 47.56 96 GLU A C 1
ATOM 760 O O . GLU A 1 96 ? 5.017 -12.677 -25.359 1.00 47.56 96 GLU A O 1
ATOM 765 N N . LYS A 1 97 ? 4.434 -14.340 -26.743 1.00 49.44 97 LYS A N 1
ATOM 766 C CA . LYS A 1 97 ? 4.999 -13.705 -27.944 1.00 49.44 97 LYS A CA 1
ATOM 767 C C . LYS A 1 97 ? 4.211 -12.471 -28.374 1.00 49.44 97 LYS A C 1
ATOM 769 O O . LYS A 1 97 ? 4.832 -11.465 -28.696 1.00 49.44 97 LYS A O 1
ATOM 774 N N . CYS A 1 98 ? 2.880 -12.505 -28.309 1.00 49.19 98 CYS A N 1
ATOM 775 C CA . CYS A 1 98 ? 2.058 -11.323 -28.580 1.00 49.19 98 CYS A CA 1
ATOM 776 C C . CY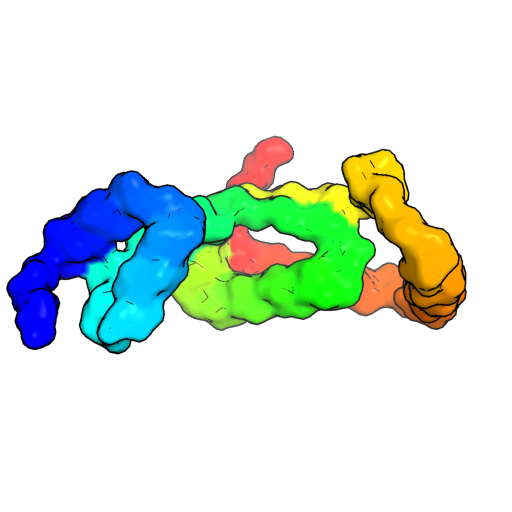S A 1 98 ? 2.272 -10.220 -27.531 1.00 49.19 98 CYS A C 1
ATOM 778 O O . CYS A 1 98 ? 2.422 -9.062 -27.896 1.00 49.19 98 CYS A O 1
ATOM 780 N N . PHE A 1 99 ? 2.362 -10.553 -26.241 1.00 46.72 99 PHE A N 1
ATOM 781 C CA . PHE A 1 99 ? 2.674 -9.591 -25.180 1.00 46.72 99 PHE A CA 1
ATOM 782 C C . PHE A 1 99 ? 4.118 -9.095 -25.241 1.00 46.72 99 PHE A C 1
ATOM 784 O O . PHE A 1 99 ? 4.380 -7.950 -24.887 1.00 46.72 99 PHE A O 1
ATOM 791 N N . ALA A 1 100 ? 5.066 -9.915 -25.697 1.00 51.16 100 ALA A N 1
ATOM 792 C CA . ALA A 1 100 ? 6.431 -9.482 -25.960 1.00 51.16 100 ALA A CA 1
ATOM 793 C C . ALA A 1 100 ? 6.484 -8.514 -27.148 1.00 51.16 100 ALA A C 1
ATOM 795 O O . ALA A 1 100 ? 7.156 -7.498 -27.040 1.00 51.16 100 ALA A O 1
ATOM 796 N N . GLU A 1 101 ? 5.741 -8.767 -28.228 1.00 47.88 101 GLU A N 1
ATOM 797 C CA . GLU A 1 101 ? 5.623 -7.843 -29.362 1.00 47.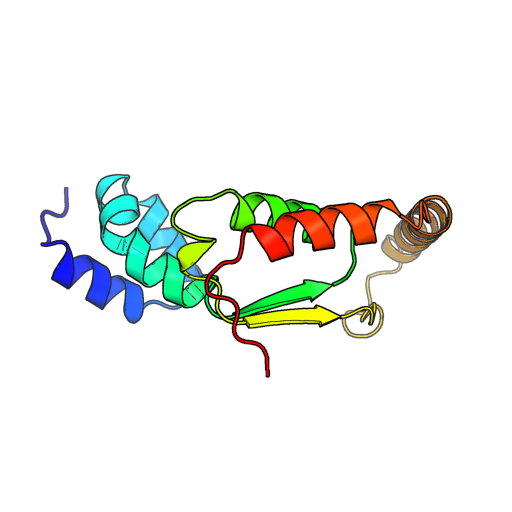88 101 GLU A CA 1
ATOM 798 C C . GLU A 1 101 ? 4.894 -6.545 -28.982 1.00 47.88 101 GLU A C 1
ATOM 800 O O . GLU A 1 101 ? 5.343 -5.473 -29.373 1.00 47.88 101 GLU A O 1
ATOM 805 N N . ILE A 1 102 ? 3.843 -6.605 -28.155 1.00 49.31 102 ILE A N 1
ATOM 806 C CA . ILE A 1 102 ? 3.139 -5.423 -27.621 1.00 49.31 102 ILE A CA 1
ATOM 807 C C . ILE A 1 102 ? 4.051 -4.623 -26.676 1.00 49.31 102 ILE A C 1
ATOM 809 O O . ILE A 1 102 ? 4.178 -3.412 -26.827 1.00 49.31 102 ILE A O 1
ATOM 813 N N . ALA A 1 103 ? 4.773 -5.293 -25.772 1.00 49.88 103 ALA A N 1
ATOM 814 C CA . ALA A 1 103 ? 5.742 -4.652 -24.880 1.00 49.88 103 ALA A CA 1
ATOM 815 C C . ALA A 1 103 ? 6.955 -4.077 -25.631 1.00 49.88 103 ALA A C 1
ATOM 817 O O . ALA A 1 103 ? 7.513 -3.070 -25.212 1.00 49.88 103 ALA A O 1
ATOM 818 N N . MET A 1 104 ? 7.364 -4.689 -26.748 1.00 49.72 104 MET A N 1
ATOM 819 C CA . MET A 1 104 ? 8.406 -4.144 -27.626 1.00 49.72 104 MET A CA 1
ATOM 820 C C . MET A 1 104 ? 7.890 -3.005 -28.517 1.00 49.72 104 MET A C 1
ATOM 822 O O . MET A 1 104 ? 8.681 -2.156 -28.918 1.00 49.72 104 MET A O 1
ATOM 826 N N . ALA A 1 105 ? 6.587 -2.958 -28.808 1.00 48.84 105 ALA A N 1
ATOM 827 C CA . ALA A 1 105 ? 5.947 -1.881 -29.564 1.00 48.84 105 ALA A CA 1
ATOM 828 C C . ALA A 1 105 ? 5.575 -0.657 -28.702 1.00 48.84 105 ALA A C 1
ATOM 830 O O . ALA A 1 105 ? 5.346 0.415 -29.253 1.00 48.84 105 ALA A O 1
ATOM 831 N N . GLN A 1 106 ? 5.541 -0.795 -27.372 1.00 49.84 106 GLN A N 1
ATOM 832 C CA . GLN A 1 106 ? 5.218 0.269 -26.408 1.00 49.84 106 GLN A CA 1
ATOM 833 C C . GLN A 1 106 ? 6.439 0.766 -25.625 1.00 49.84 106 GLN A C 1
ATOM 835 O O . GLN A 1 106 ? 6.329 1.168 -24.471 1.00 49.84 106 GLN A O 1
ATOM 840 N N . VAL A 1 107 ? 7.611 0.798 -26.262 1.00 49.41 107 VAL A N 1
ATOM 841 C CA . VAL A 1 107 ? 8.723 1.634 -25.787 1.00 49.41 107 VAL A CA 1
ATOM 842 C C . VAL A 1 107 ? 8.422 3.083 -26.182 1.00 49.41 107 VAL A C 1
ATOM 844 O O . VAL A 1 107 ? 9.052 3.645 -27.073 1.00 49.41 107 VAL A O 1
ATOM 847 N N . ASP A 1 108 ? 7.417 3.678 -25.544 1.00 51.69 108 ASP A N 1
ATOM 848 C CA . ASP A 1 108 ? 7.333 5.132 -25.436 1.00 51.69 108 ASP A CA 1
ATOM 849 C C . ASP A 1 108 ? 8.175 5.497 -24.209 1.00 51.69 108 ASP A C 1
ATOM 851 O O . ASP A 1 108 ? 7.709 5.473 -23.070 1.00 51.69 108 ASP A O 1
ATOM 855 N N . SER A 1 109 ? 9.483 5.668 -24.432 1.00 56.09 109 SER A N 1
ATOM 856 C CA . SER A 1 109 ? 10.520 5.643 -23.387 1.00 56.09 109 SER A CA 1
ATOM 857 C C . SER A 1 109 ? 10.392 6.732 -22.316 1.00 56.09 109 SER A C 1
ATOM 859 O O . SER A 1 109 ? 11.116 6.686 -21.324 1.00 56.09 109 SER A O 1
ATOM 861 N N . ASP A 1 110 ? 9.486 7.692 -22.502 1.00 66.19 110 ASP A N 1
ATOM 862 C CA . ASP A 1 110 ? 9.256 8.805 -21.581 1.00 66.19 110 ASP A CA 1
ATOM 863 C C . ASP A 1 110 ? 8.030 8.618 -20.680 1.00 66.19 110 ASP A C 1
ATOM 865 O O . ASP A 1 110 ? 7.920 9.312 -19.665 1.00 66.19 110 ASP A O 1
ATOM 869 N N . TRP A 1 111 ? 7.117 7.691 -20.991 1.00 73.38 111 TRP A N 1
ATOM 870 C CA . TRP A 1 111 ? 5.906 7.495 -20.187 1.00 73.38 111 TRP A CA 1
ATOM 871 C C . TRP A 1 111 ? 6.240 6.997 -18.778 1.00 73.38 111 TRP A C 1
ATOM 873 O O . TRP A 1 111 ? 5.822 7.605 -17.790 1.00 73.38 111 TRP A O 1
ATOM 883 N N . ASP A 1 112 ? 7.080 5.964 -18.683 1.00 75.94 112 ASP A N 1
ATOM 884 C CA . ASP A 1 112 ? 7.514 5.392 -17.404 1.00 75.94 112 ASP A CA 1
ATOM 885 C C . ASP A 1 112 ? 8.239 6.438 -16.547 1.00 75.94 112 ASP A C 1
ATOM 887 O O . ASP A 1 112 ? 7.995 6.559 -15.346 1.00 75.94 112 ASP A O 1
ATOM 891 N N . VAL A 1 113 ? 9.099 7.248 -17.173 1.00 78.81 113 VAL A N 1
ATOM 892 C CA . VAL A 1 113 ? 9.837 8.329 -16.503 1.00 78.81 113 VAL A CA 1
ATOM 893 C C . VAL A 1 113 ? 8.880 9.410 -16.004 1.00 78.81 113 VAL A C 1
ATOM 895 O O . VAL A 1 113 ? 9.036 9.899 -1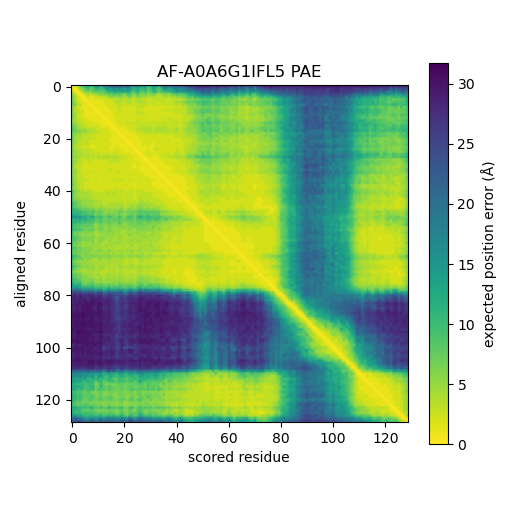4.881 1.00 78.81 113 VAL A O 1
ATOM 898 N N . THR A 1 114 ? 7.874 9.762 -16.805 1.00 83.50 114 THR A N 1
ATOM 899 C CA . THR A 1 114 ? 6.864 10.765 -16.451 1.00 83.50 114 THR A CA 1
ATOM 900 C C . THR A 1 114 ? 6.033 10.299 -15.259 1.00 83.50 114 THR A C 1
ATOM 902 O O . THR A 1 114 ? 5.960 11.023 -14.262 1.00 83.50 114 THR A O 1
ATOM 905 N N . ILE A 1 115 ? 5.492 9.073 -15.303 1.00 84.00 115 ILE A N 1
ATOM 906 C CA . ILE A 1 115 ? 4.728 8.500 -14.184 1.00 84.00 115 ILE A CA 1
ATOM 907 C C . ILE A 1 115 ? 5.588 8.444 -12.932 1.00 84.00 115 ILE A C 1
ATOM 909 O O . ILE A 1 115 ? 5.165 8.911 -11.878 1.00 84.00 115 ILE A O 1
ATOM 913 N N . LEU A 1 116 ? 6.794 7.875 -13.015 1.00 84.62 116 LEU A N 1
ATOM 914 C CA . LEU A 1 116 ? 7.633 7.714 -11.831 1.00 84.62 116 LEU A CA 1
ATOM 915 C C . LEU A 1 116 ? 7.985 9.069 -11.222 1.00 84.62 116 LEU A C 1
ATOM 917 O O . LEU A 1 116 ? 7.959 9.207 -10.002 1.00 84.62 116 LEU A O 1
ATOM 921 N N . THR A 1 117 ? 8.246 10.085 -12.045 1.00 86.75 117 THR A N 1
ATOM 922 C CA . THR A 1 117 ? 8.499 11.446 -11.556 1.00 86.75 117 THR A CA 1
ATOM 923 C C . THR A 1 117 ? 7.281 12.012 -10.821 1.00 86.75 117 THR A C 1
ATOM 925 O O . THR A 1 117 ? 7.428 12.562 -9.726 1.00 86.75 117 THR A O 1
ATOM 928 N N . GLU A 1 118 ? 6.075 11.848 -11.374 1.00 88.94 118 GLU A N 1
ATOM 929 C CA . GLU A 1 118 ? 4.835 12.280 -10.723 1.00 88.94 118 GLU A CA 1
ATOM 930 C C . GLU A 1 118 ? 4.608 11.527 -9.406 1.00 88.94 118 GLU A C 1
ATOM 932 O O . GLU A 1 118 ? 4.470 12.149 -8.352 1.00 88.94 118 GLU A O 1
ATOM 937 N N . VAL A 1 119 ? 4.634 10.195 -9.432 1.00 88.38 119 VAL A N 1
ATOM 938 C CA . VAL A 1 119 ? 4.384 9.346 -8.262 1.00 88.38 119 VAL A CA 1
ATOM 939 C C . VAL A 1 119 ? 5.390 9.634 -7.153 1.00 88.38 119 VAL A C 1
ATOM 941 O O . VAL A 1 119 ? 4.989 9.847 -6.008 1.00 88.38 119 VAL A O 1
ATOM 944 N N . LEU A 1 120 ? 6.686 9.694 -7.460 1.00 88.19 120 LEU A N 1
ATOM 945 C CA . LEU A 1 120 ? 7.716 9.964 -6.455 1.00 88.19 120 LEU A CA 1
ATOM 946 C C . LEU A 1 120 ? 7.501 11.318 -5.765 1.00 88.19 120 LEU A C 1
ATOM 948 O O . LEU A 1 120 ? 7.780 11.440 -4.573 1.00 88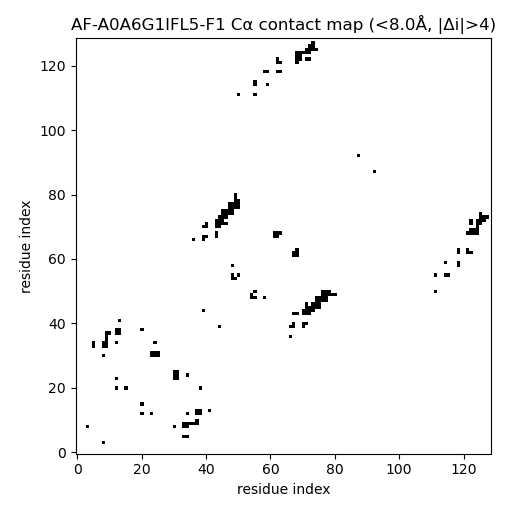.19 120 LEU A O 1
ATOM 952 N N . SER A 1 121 ? 6.941 12.313 -6.463 1.00 88.62 121 SER A N 1
ATOM 953 C CA . SER A 1 121 ? 6.590 13.607 -5.860 1.00 88.62 121 SER A CA 1
ATOM 954 C C . SER A 1 121 ? 5.423 13.525 -4.860 1.00 88.62 121 SER A C 1
ATOM 956 O O . SER A 1 121 ? 5.326 14.340 -3.937 1.00 88.62 121 SER A O 1
ATOM 958 N N . LEU A 1 122 ? 4.545 12.529 -5.011 1.00 89.62 122 LEU A N 1
ATOM 959 C CA . LEU A 1 122 ? 3.384 12.296 -4.148 1.00 89.62 122 LEU A CA 1
ATOM 960 C C . LEU A 1 122 ? 3.732 11.456 -2.906 1.00 89.62 122 LEU A C 1
ATOM 962 O O . LEU A 1 122 ? 3.098 11.610 -1.857 1.00 89.62 122 LEU A O 1
ATOM 966 N N . LEU A 1 123 ? 4.762 10.611 -2.983 1.00 89.19 123 LEU A N 1
ATOM 967 C CA . LEU A 1 123 ? 5.195 9.719 -1.901 1.00 89.19 123 LEU A CA 1
ATOM 968 C C . LEU A 1 123 ? 6.086 10.433 -0.871 1.00 89.19 123 LEU A C 1
ATOM 970 O O . LEU A 1 123 ? 7.283 10.184 -0.748 1.00 89.19 123 LEU A O 1
ATOM 974 N N . ARG A 1 124 ? 5.481 11.315 -0.072 1.00 88.06 124 ARG A N 1
ATOM 975 C CA . ARG A 1 124 ? 6.193 12.192 0.883 1.00 88.06 124 ARG A CA 1
ATOM 976 C C . ARG A 1 124 ? 6.976 11.474 1.987 1.00 88.06 124 ARG A C 1
ATOM 978 O O . ARG A 1 124 ? 7.878 12.074 2.562 1.00 88.06 124 ARG A O 1
ATOM 985 N N . ASN A 1 125 ? 6.609 10.235 2.308 1.00 89.06 125 ASN A N 1
ATOM 986 C CA . ASN A 1 125 ? 7.224 9.454 3.387 1.00 89.06 125 ASN A CA 1
ATOM 987 C C . ASN A 1 125 ? 8.272 8.455 2.882 1.00 89.06 125 ASN A C 1
ATOM 989 O O . ASN A 1 125 ? 8.788 7.657 3.669 1.00 89.06 125 ASN A O 1
ATOM 993 N N . LEU A 1 126 ? 8.597 8.510 1.586 1.00 87.56 126 LEU A N 1
ATOM 994 C CA . LEU A 1 126 ? 9.604 7.660 0.980 1.00 87.56 126 LEU A CA 1
ATOM 995 C C . LEU A 1 126 ? 10.978 7.942 1.602 1.00 87.56 126 LEU A C 1
ATOM 997 O O . LEU A 1 126 ? 11.460 9.074 1.614 1.00 87.56 126 LEU A O 1
ATOM 1001 N N . LYS A 1 127 ? 11.614 6.897 2.126 1.00 85.06 127 LYS A N 1
ATOM 1002 C CA . LYS A 1 127 ? 12.956 6.952 2.701 1.00 85.06 127 LYS A CA 1
ATOM 1003 C C . LYS A 1 127 ? 13.972 6.634 1.610 1.00 85.06 127 LYS A C 1
ATOM 1005 O O . LYS A 1 127 ? 13.948 5.545 1.040 1.00 85.06 127 LYS A O 1
ATOM 1010 N N . THR A 1 128 ? 14.877 7.566 1.341 1.00 68.50 128 THR A N 1
ATOM 1011 C CA . THR A 1 128 ? 16.066 7.320 0.520 1.00 68.50 128 THR A CA 1
ATOM 1012 C C . THR A 1 128 ? 17.059 6.496 1.338 1.00 68.50 128 THR A C 1
ATOM 1014 O O . THR A 1 128 ? 17.452 6.916 2.428 1.00 68.50 128 THR A O 1
ATOM 1017 N N . VAL A 1 129 ? 17.417 5.312 0.838 1.00 51.84 129 VAL A N 1
ATOM 1018 C CA . VAL A 1 129 ? 18.456 4.438 1.409 1.00 51.84 129 VAL A CA 1
ATOM 1019 C C . VAL A 1 129 ? 19.715 4.560 0.572 1.00 51.84 129 VAL A C 1
ATOM 1021 O O . VAL A 1 129 ? 19.571 4.554 -0.670 1.00 51.84 129 VAL A O 1
#

Organism: NCBI:txid1168545

Mean predicted aligned error: 11.11 Å

Secondary structure (DSSP, 8-state):
-----HHHHHHHHHHS-HHHHHHHHHH-HHHHHHTHHHHHHHHHSEEEEES-HHHHHHHHHHHHSTTTGGG--EEEEE----TTSS---TTHHHHHHHHHHHHHHT--TTHHHHHHHHHHHH-TTPPP-

Solvent-accessible surface area (backbone atoms only — not comparable to full-atom values): 7356 Å² total; per-residue (Å²): 130,89,86,68,55,49,71,59,42,23,55,51,45,63,71,42,56,82,65,52,40,52,54,53,36,66,76,34,70,67,48,32,63,44,22,40,65,42,48,24,41,72,68,28,26,64,40,74,40,51,86,41,75,67,48,52,47,54,49,44,54,38,30,69,33,82,66,38,13,66,26,23,32,37,80,46,81,37,82,74,77,76,76,78,83,65,88,68,63,83,74,48,60,59,53,49,50,52,50,48,52,50,58,66,70,60,71,58,81,56,55,66,55,51,51,52,56,54,34,60,70,47,30,80,48,51,59,90,126

pLDDT: mean 76.88, std 16.94, range [38.22, 92.38]